Protein AF-A0A6B1DA13-F1 (afdb_monomer_lite)

Structure (mmCIF, N/CA/C/O backbone):
data_AF-A0A6B1DA13-F1
#
_entry.id   AF-A0A6B1DA13-F1
#
loop_
_atom_site.group_PDB
_atom_site.id
_atom_site.type_symbol
_atom_site.label_atom_id
_atom_site.label_alt_id
_atom_site.label_comp_id
_atom_site.label_asym_id
_atom_site.label_entity_id
_atom_site.label_seq_id
_atom_site.pdbx_PDB_ins_code
_atom_site.Cartn_x
_atom_site.Cartn_y
_atom_site.Cartn_z
_atom_site.occupancy
_atom_site.B_iso_or_equiv
_atom_site.auth_seq_id
_atom_site.auth_comp_id
_atom_site.auth_asym_id
_atom_site.auth_atom_id
_atom_site.pdbx_PDB_model_num
ATOM 1 N N . MET A 1 1 ? 80.236 -24.009 -48.004 1.00 45.22 1 MET A N 1
ATOM 2 C CA . MET A 1 1 ? 79.044 -24.302 -47.175 1.00 45.22 1 MET A CA 1
ATOM 3 C C . MET A 1 1 ? 77.863 -24.538 -48.118 1.00 45.22 1 MET A C 1
ATOM 5 O O . MET A 1 1 ? 77.596 -23.671 -48.938 1.00 45.22 1 MET A O 1
ATOM 9 N N . ARG A 1 2 ? 77.263 -25.739 -48.118 1.00 39.75 2 ARG A N 1
ATOM 10 C CA . ARG A 1 2 ? 76.217 -26.178 -49.070 1.00 39.75 2 ARG A CA 1
ATOM 11 C C . ARG A 1 2 ? 74.819 -25.693 -48.661 1.00 39.75 2 ARG A C 1
ATOM 13 O O . ARG A 1 2 ? 74.502 -25.654 -47.478 1.00 39.75 2 ARG A O 1
ATOM 20 N N . ILE A 1 3 ? 73.993 -25.416 -49.667 1.00 44.62 3 ILE A N 1
ATOM 21 C CA . ILE A 1 3 ? 72.550 -25.141 -49.587 1.00 44.62 3 ILE A CA 1
ATOM 22 C C . ILE A 1 3 ? 71.768 -26.470 -49.489 1.00 44.62 3 ILE A C 1
ATOM 24 O O . ILE A 1 3 ? 72.211 -27.477 -50.042 1.00 44.62 3 ILE A O 1
ATOM 28 N N . ARG A 1 4 ? 70.558 -26.395 -48.906 1.00 40.16 4 ARG A N 1
ATOM 29 C CA . ARG A 1 4 ? 69.338 -27.222 -49.103 1.00 40.16 4 ARG A CA 1
ATOM 30 C C . ARG A 1 4 ? 68.910 -28.110 -47.924 1.00 40.16 4 ARG A C 1
ATOM 32 O O . ARG A 1 4 ? 69.525 -29.128 -47.633 1.00 40.16 4 ARG A O 1
ATOM 39 N N . ARG A 1 5 ? 67.715 -27.819 -47.397 1.00 43.19 5 ARG A N 1
ATOM 40 C CA . ARG A 1 5 ? 66.695 -28.814 -47.012 1.00 43.19 5 ARG A CA 1
ATOM 41 C C . ARG A 1 5 ? 65.360 -28.329 -47.589 1.00 43.19 5 ARG A C 1
ATOM 43 O O . ARG A 1 5 ? 64.985 -27.190 -47.366 1.00 43.19 5 ARG A O 1
ATOM 50 N N . LYS A 1 6 ? 64.897 -28.998 -48.647 1.00 45.06 6 LYS A N 1
ATOM 51 C CA . LYS A 1 6 ? 63.821 -30.010 -48.677 1.00 45.06 6 LYS A CA 1
ATOM 52 C C . LYS A 1 6 ? 62.422 -29.398 -48.563 1.00 45.06 6 LYS A C 1
ATOM 54 O O . LYS A 1 6 ? 61.970 -29.071 -47.477 1.00 45.06 6 LYS A O 1
ATOM 59 N N . GLY A 1 7 ? 61.746 -29.352 -49.710 1.00 38.78 7 GLY A N 1
ATOM 60 C CA . GLY A 1 7 ? 60.293 -29.417 -49.785 1.00 38.78 7 GLY A CA 1
ATOM 61 C C . GLY A 1 7 ? 59.805 -30.870 -49.761 1.00 38.78 7 GLY A C 1
ATOM 62 O O . GLY A 1 7 ? 60.507 -31.782 -50.202 1.00 38.78 7 GLY A O 1
ATOM 63 N N . SER A 1 8 ? 58.604 -31.045 -49.221 1.00 39.03 8 SER A N 1
ATOM 64 C CA . SER A 1 8 ? 57.660 -32.156 -49.396 1.00 39.03 8 SER A CA 1
ATOM 65 C C . SER A 1 8 ? 56.340 -31.581 -48.866 1.00 39.03 8 SER A C 1
ATOM 67 O O . SER A 1 8 ? 56.299 -31.192 -47.710 1.00 39.03 8 SER A O 1
ATOM 69 N N . GLY A 1 9 ? 55.271 -31.332 -49.612 1.00 33.53 9 GLY A N 1
ATOM 70 C CA . GLY A 1 9 ? 54.793 -31.961 -50.829 1.00 33.53 9 GLY A CA 1
ATOM 71 C C . GLY A 1 9 ? 53.554 -32.777 -50.474 1.00 33.53 9 GLY A C 1
ATOM 72 O O . GLY A 1 9 ? 53.706 -33.961 -50.219 1.00 33.53 9 GLY A O 1
ATOM 73 N N . HIS A 1 10 ? 52.367 -32.163 -50.434 1.00 36.34 10 HIS A N 1
ATOM 74 C CA . HIS A 1 10 ? 51.216 -32.583 -51.244 1.00 36.34 10 HIS A CA 1
ATOM 75 C C . HIS A 1 10 ? 50.008 -31.650 -51.077 1.00 36.34 10 HIS A C 1
ATOM 77 O O . HIS A 1 10 ? 49.799 -31.006 -50.057 1.00 36.34 10 HIS A O 1
ATOM 83 N N . LYS A 1 11 ? 49.293 -31.580 -52.193 1.00 40.50 11 LYS A N 1
ATOM 84 C CA . LY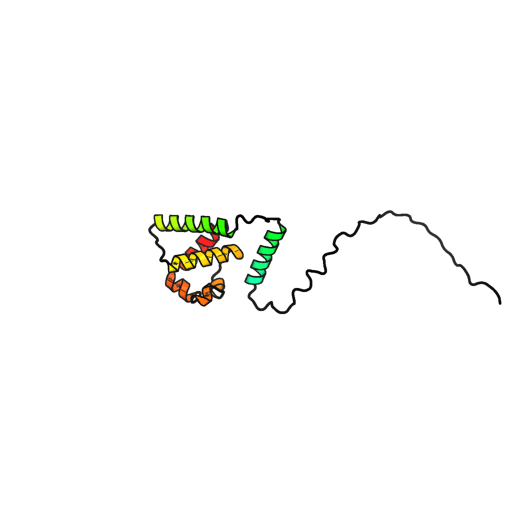S A 1 11 ? 48.243 -30.684 -52.674 1.00 40.50 11 LYS A CA 1
ATOM 85 C C . LYS A 1 11 ? 46.868 -31.304 -52.421 1.00 40.50 11 LYS A C 1
ATOM 87 O O . LYS A 1 11 ? 46.761 -32.492 -52.681 1.00 40.50 11 LYS A O 1
ATOM 92 N N . VAL A 1 12 ? 45.860 -30.506 -52.054 1.00 40.03 12 VAL A N 1
ATOM 93 C CA . VAL A 1 12 ? 44.466 -30.472 -52.586 1.00 40.03 12 VAL A CA 1
ATOM 94 C C . VAL A 1 12 ? 43.710 -29.384 -51.800 1.00 40.03 12 VAL A C 1
ATOM 96 O O . VAL A 1 12 ? 43.671 -29.435 -50.582 1.00 40.03 12 VAL A O 1
ATOM 99 N N . SER A 1 13 ? 43.397 -28.224 -52.388 1.00 40.31 13 SER A N 1
ATOM 100 C CA . SER A 1 13 ? 42.247 -27.929 -53.265 1.00 40.31 13 SER A CA 1
ATOM 101 C C . SER A 1 13 ? 40.905 -28.127 -52.557 1.00 40.31 13 SER A C 1
ATOM 103 O O . SER A 1 13 ? 40.552 -29.240 -52.189 1.00 40.31 13 SER A O 1
ATOM 105 N N . GLY A 1 14 ? 40.189 -27.018 -52.387 1.00 34.44 14 GLY A N 1
ATOM 106 C CA . GLY A 1 14 ? 38.868 -26.956 -51.780 1.00 34.44 14 GLY A CA 1
ATOM 107 C C . GLY A 1 14 ? 38.536 -25.514 -51.432 1.00 34.44 14 GLY A C 1
ATOM 108 O O . GLY A 1 14 ? 38.573 -25.132 -50.270 1.00 34.44 14 GLY A O 1
ATOM 109 N N . GLU A 1 15 ? 38.286 -24.698 -52.455 1.00 40.53 15 GLU A N 1
ATOM 110 C CA . GLU A 1 15 ? 37.507 -23.476 -52.277 1.00 40.53 15 GLU A CA 1
ATOM 111 C C . GLU A 1 15 ? 36.158 -23.873 -51.674 1.00 40.53 15 GLU A C 1
ATOM 113 O O . GLU A 1 15 ? 35.456 -24.729 -52.211 1.00 40.53 15 GLU A O 1
ATOM 118 N N . SER A 1 16 ? 35.793 -23.273 -50.550 1.00 36.34 16 SER A N 1
ATOM 119 C CA . SER A 1 16 ? 34.407 -23.175 -50.112 1.00 36.34 16 SER A CA 1
ATOM 120 C C . SER A 1 16 ? 34.282 -21.886 -49.325 1.00 36.34 16 SER A C 1
ATOM 122 O O . SER A 1 16 ? 35.061 -21.593 -48.421 1.00 36.34 16 SER A O 1
ATOM 124 N N . GLN A 1 17 ? 33.363 -21.078 -49.823 1.00 43.22 17 GLN A N 1
ATOM 125 C CA . GLN A 1 17 ? 33.002 -19.751 -49.377 1.00 43.22 17 GLN A CA 1
ATOM 126 C C . GLN A 1 17 ? 32.649 -19.771 -47.893 1.00 43.22 17 GLN A C 1
ATOM 128 O O . GLN A 1 17 ? 31.928 -20.661 -47.473 1.00 43.22 17 GLN A O 1
ATOM 133 N N . GLU A 1 18 ? 33.085 -18.757 -47.153 1.00 37.53 18 GLU A N 1
ATOM 134 C CA . GLU A 1 18 ? 32.276 -18.103 -46.122 1.00 37.53 18 GLU A CA 1
ATOM 135 C C . GLU A 1 18 ? 33.003 -16.819 -45.714 1.00 37.53 18 GLU A C 1
ATOM 137 O O . GLU A 1 18 ? 33.925 -16.788 -44.898 1.00 37.53 18 GLU A O 1
ATOM 142 N N . GLY A 1 19 ? 32.639 -15.742 -46.409 1.00 37.59 19 GLY A N 1
ATOM 143 C CA . GLY A 1 19 ? 33.044 -14.396 -46.053 1.00 37.59 19 GLY A CA 1
ATOM 144 C C . GLY A 1 19 ? 32.443 -14.026 -44.702 1.00 37.59 19 GLY A C 1
ATOM 145 O O . GLY A 1 19 ? 31.231 -13.928 -44.568 1.00 37.59 19 GLY A O 1
ATOM 146 N N . LEU A 1 20 ? 33.328 -13.843 -43.726 1.00 35.38 20 LEU A N 1
ATOM 147 C CA . LEU A 1 20 ? 33.378 -12.685 -42.834 1.00 35.38 20 LEU A CA 1
ATOM 148 C C . LEU A 1 20 ? 32.008 -12.064 -42.503 1.00 35.38 20 LEU A C 1
ATOM 150 O O . LEU A 1 20 ? 31.651 -11.012 -43.030 1.00 35.38 20 LEU A O 1
ATOM 154 N N . ILE A 1 21 ? 31.274 -12.683 -41.574 1.00 38.50 21 ILE A N 1
ATOM 155 C CA . ILE A 1 21 ? 30.286 -11.953 -40.777 1.00 38.50 21 ILE A CA 1
ATOM 156 C C . ILE A 1 21 ? 31.078 -11.168 -39.733 1.00 38.50 21 ILE A C 1
ATOM 158 O O . ILE A 1 21 ? 31.663 -11.717 -38.800 1.00 38.50 21 ILE A O 1
ATOM 162 N N . GLU A 1 22 ? 31.158 -9.873 -39.994 1.00 37.88 22 GLU A N 1
ATOM 163 C CA . GLU A 1 22 ? 31.780 -8.835 -39.190 1.00 37.88 22 GLU A CA 1
ATOM 164 C C . GLU A 1 22 ? 31.210 -8.870 -37.762 1.00 37.88 22 GLU A C 1
ATOM 166 O O . GLU A 1 22 ? 30.019 -8.653 -37.535 1.00 37.88 22 GLU A O 1
ATOM 171 N N . ALA A 1 23 ? 32.064 -9.201 -36.793 1.00 39.19 23 ALA A N 1
ATOM 172 C CA . ALA A 1 23 ? 31.727 -9.192 -35.379 1.00 39.19 23 ALA A CA 1
ATOM 173 C C . ALA A 1 23 ? 31.539 -7.743 -34.901 1.00 39.19 23 ALA A C 1
ATOM 175 O O . ALA A 1 23 ? 32.470 -7.094 -34.425 1.00 39.19 23 ALA A O 1
ATOM 176 N N . GLY A 1 24 ? 30.309 -7.244 -35.025 1.00 45.44 24 GLY A N 1
ATOM 177 C CA . GLY A 1 24 ? 29.764 -6.285 -34.070 1.00 45.44 24 GLY A CA 1
ATOM 178 C C . GLY A 1 24 ? 29.718 -6.907 -32.668 1.00 45.44 24 GLY A C 1
ATOM 179 O O . GLY A 1 24 ? 29.767 -8.126 -32.530 1.00 45.44 24 GLY A O 1
ATOM 180 N N . TYR A 1 25 ? 29.602 -6.057 -31.648 1.00 42.25 25 TYR A N 1
ATOM 181 C CA . TYR A 1 25 ? 29.648 -6.359 -30.205 1.00 42.25 25 TYR A CA 1
ATOM 182 C C . TYR A 1 25 ? 31.037 -6.302 -29.542 1.00 42.25 25 TYR A C 1
ATOM 184 O O . TYR A 1 25 ? 31.457 -7.204 -28.820 1.00 42.25 25 TYR A O 1
ATOM 192 N N . SER A 1 26 ? 31.704 -5.153 -29.673 1.00 51.31 26 SER A N 1
ATOM 193 C CA . SER A 1 26 ? 32.569 -4.640 -28.602 1.00 51.31 26 SER A CA 1
ATOM 194 C C . SER A 1 26 ? 31.702 -3.945 -27.551 1.00 51.31 26 SER A C 1
ATOM 196 O O . SER A 1 26 ? 31.539 -2.735 -27.626 1.00 51.31 26 SER A O 1
ATOM 198 N N . ASP A 1 27 ? 31.127 -4.688 -26.599 1.00 45.31 27 ASP A N 1
ATOM 199 C CA . ASP A 1 27 ? 30.655 -4.078 -25.336 1.00 45.31 27 ASP A CA 1
ATOM 200 C C . ASP A 1 27 ? 30.512 -5.063 -24.155 1.00 45.31 27 ASP A C 1
ATOM 202 O O . ASP A 1 27 ? 29.780 -4.842 -23.194 1.00 45.31 27 ASP A O 1
ATOM 206 N N . GLU A 1 28 ? 31.224 -6.194 -24.183 1.00 41.09 28 GLU A N 1
ATOM 207 C CA . GLU A 1 28 ? 31.077 -7.235 -23.150 1.00 41.09 28 GLU A CA 1
ATOM 208 C C . GLU A 1 28 ? 31.933 -7.015 -21.884 1.00 41.09 28 GLU A C 1
ATOM 210 O O . GLU A 1 28 ? 31.881 -7.814 -20.946 1.00 41.09 28 GLU A O 1
ATOM 215 N N . GLN A 1 29 ? 32.741 -5.951 -21.830 1.00 43.44 29 GLN A N 1
ATOM 216 C CA . GLN A 1 29 ? 33.643 -5.706 -20.694 1.00 43.44 29 GLN A CA 1
ATOM 217 C C . GLN A 1 29 ? 33.075 -4.717 -19.662 1.00 43.44 29 GLN A C 1
ATOM 219 O O . GLN A 1 29 ? 33.567 -4.685 -18.535 1.00 43.44 29 GLN A O 1
ATOM 224 N N . ALA A 1 30 ? 32.012 -3.971 -19.987 1.00 36.28 30 ALA A N 1
ATOM 225 C CA . ALA A 1 30 ? 31.390 -3.025 -19.055 1.00 36.28 30 ALA A CA 1
ATOM 226 C C . ALA A 1 30 ? 30.431 -3.698 -18.050 1.00 36.28 30 ALA A C 1
ATOM 228 O O . ALA A 1 30 ? 30.253 -3.205 -16.939 1.00 36.28 30 ALA A O 1
ATOM 229 N N . TYR A 1 31 ? 29.876 -4.869 -18.383 1.00 37.53 31 TYR A N 1
ATOM 230 C CA . TYR A 1 31 ? 28.874 -5.547 -17.546 1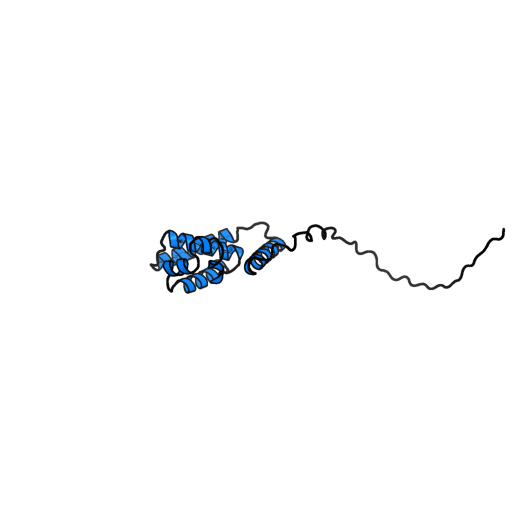.00 37.53 31 TYR A CA 1
ATOM 231 C C . TYR A 1 31 ? 29.432 -6.603 -16.574 1.00 37.53 31 TYR A C 1
ATOM 233 O O . TYR A 1 31 ? 28.692 -7.111 -15.734 1.00 37.53 31 TYR A O 1
ATOM 241 N N . ARG A 1 32 ? 30.733 -6.933 -16.615 1.00 36.09 32 ARG A N 1
ATOM 242 C CA . ARG A 1 32 ? 31.326 -7.979 -15.744 1.00 36.09 32 ARG A CA 1
ATOM 243 C C . ARG A 1 32 ? 31.913 -7.492 -14.416 1.00 36.09 32 ARG A C 1
ATOM 245 O O . ARG A 1 32 ? 32.446 -8.312 -13.672 1.00 36.09 32 ARG A O 1
ATOM 252 N N . GLN A 1 33 ? 31.799 -6.206 -14.082 1.00 39.62 33 GLN A N 1
ATOM 253 C CA . GLN A 1 33 ? 32.346 -5.650 -12.833 1.00 39.62 33 GLN A CA 1
ATOM 254 C C . GLN A 1 33 ? 31.294 -5.070 -11.879 1.00 39.62 33 GLN A C 1
ATOM 256 O O . GLN A 1 33 ? 31.597 -4.179 -11.090 1.00 39.62 33 GLN A O 1
ATOM 261 N N . LEU A 1 34 ? 30.075 -5.615 -11.865 1.00 40.84 34 LEU A N 1
ATOM 262 C CA . LEU A 1 34 ? 29.254 -5.516 -10.659 1.00 40.84 34 LEU A CA 1
ATOM 263 C C . LEU A 1 34 ? 29.622 -6.674 -9.739 1.00 40.84 34 LEU A C 1
ATOM 265 O O . LEU A 1 34 ? 29.222 -7.827 -9.899 1.00 40.84 34 LEU A O 1
ATOM 269 N N . ASP A 1 35 ? 30.524 -6.303 -8.842 1.00 33.16 35 ASP A N 1
ATOM 270 C CA . ASP A 1 35 ? 31.164 -7.102 -7.825 1.00 33.16 35 ASP A CA 1
ATOM 271 C C . ASP A 1 35 ? 30.178 -8.018 -7.088 1.00 33.16 35 ASP A C 1
ATOM 273 O O . ASP A 1 35 ? 29.087 -7.645 -6.648 1.00 33.16 35 ASP A O 1
ATOM 277 N N . ARG A 1 36 ? 30.624 -9.260 -6.944 1.00 35.69 36 ARG A N 1
ATOM 278 C CA . ARG A 1 36 ? 29.908 -10.450 -6.482 1.00 35.69 36 ARG A CA 1
ATOM 279 C C . ARG A 1 36 ? 29.663 -10.418 -4.960 1.00 35.69 36 ARG A C 1
ATOM 281 O O . ARG A 1 36 ? 29.525 -11.466 -4.334 1.00 35.69 36 ARG A O 1
ATOM 288 N N . SER A 1 37 ? 29.625 -9.229 -4.350 1.00 36.81 37 SER A N 1
ATOM 289 C CA . SER A 1 37 ? 29.746 -9.016 -2.901 1.00 36.81 37 SER A CA 1
ATOM 290 C C . SER A 1 37 ? 28.518 -8.390 -2.217 1.00 36.81 37 SER A C 1
ATOM 292 O O . SER A 1 37 ? 28.549 -8.175 -1.005 1.00 36.81 37 SER A O 1
ATOM 294 N N . ARG A 1 38 ? 27.386 -8.175 -2.915 1.00 38.31 38 ARG A N 1
ATOM 295 C CA . ARG A 1 38 ? 26.160 -7.624 -2.284 1.00 38.31 38 ARG A CA 1
ATOM 296 C C . ARG A 1 38 ? 24.848 -8.382 -2.486 1.00 38.31 38 ARG A C 1
ATOM 298 O O . ARG A 1 38 ? 23.791 -7.856 -2.147 1.00 38.31 38 ARG A O 1
ATOM 305 N N . VAL A 1 39 ? 24.890 -9.656 -2.876 1.00 40.19 39 VAL A N 1
ATOM 306 C CA . VAL A 1 39 ? 23.698 -10.529 -2.838 1.00 40.19 39 VAL A CA 1
ATOM 307 C C . VAL A 1 39 ? 23.509 -11.111 -1.429 1.00 40.19 39 VAL A C 1
ATOM 309 O O . VAL A 1 39 ? 23.595 -12.310 -1.187 1.00 40.19 39 VAL A O 1
ATOM 312 N N . ARG A 1 40 ? 23.291 -10.221 -0.459 1.00 37.66 40 ARG A N 1
ATOM 313 C CA . ARG A 1 40 ? 22.657 -10.533 0.832 1.00 37.66 40 ARG A CA 1
ATOM 314 C C . ARG A 1 40 ? 21.535 -9.530 1.073 1.00 37.66 40 ARG A C 1
ATOM 316 O O . ARG A 1 40 ? 21.512 -8.789 2.048 1.00 37.66 40 ARG A O 1
ATOM 323 N N . GLY A 1 41 ? 20.624 -9.488 0.114 1.00 38.34 41 GLY A N 1
ATOM 324 C CA . GLY A 1 41 ? 19.322 -8.855 0.206 1.00 38.34 41 GLY A CA 1
ATOM 325 C C . GLY A 1 41 ? 18.352 -9.762 -0.536 1.00 38.34 41 GLY A C 1
ATOM 326 O O . GLY A 1 41 ? 18.665 -10.179 -1.644 1.00 38.34 41 GLY A O 1
ATOM 327 N N . SER A 1 42 ? 17.258 -10.125 0.130 1.00 47.84 42 SER A N 1
ATOM 328 C CA . SER A 1 42 ? 16.160 -10.994 -0.320 1.00 47.84 42 SER A CA 1
ATOM 329 C C . SER A 1 42 ? 15.902 -10.993 -1.836 1.00 47.84 42 SER A C 1
ATOM 331 O O . SER A 1 42 ? 15.930 -9.941 -2.474 1.00 47.84 42 SER A O 1
ATOM 333 N N . GLY A 1 43 ? 15.600 -12.171 -2.397 1.00 47.41 43 GLY A N 1
ATOM 334 C CA . GLY A 1 43 ? 15.370 -12.400 -3.832 1.00 47.41 43 GLY A CA 1
ATOM 335 C C . GLY A 1 43 ? 14.405 -11.418 -4.514 1.00 47.41 43 GLY A C 1
ATOM 336 O O . GLY A 1 43 ? 14.564 -11.164 -5.703 1.00 47.41 43 GLY A O 1
ATOM 337 N N . GLN A 1 44 ? 13.492 -10.777 -3.775 1.00 44.47 44 GLN A N 1
ATOM 338 C CA . GLN A 1 44 ? 12.654 -9.678 -4.270 1.00 44.47 44 GLN A CA 1
ATOM 339 C C . GLN A 1 44 ? 13.432 -8.491 -4.861 1.00 44.47 44 GLN A C 1
ATOM 341 O O . GLN A 1 44 ? 12.993 -7.941 -5.865 1.00 44.47 44 GLN A O 1
ATOM 346 N N . ARG A 1 45 ? 14.576 -8.085 -4.284 1.00 44.84 45 ARG A N 1
ATOM 347 C CA . ARG A 1 45 ? 15.363 -6.964 -4.839 1.00 44.84 45 ARG A CA 1
ATOM 348 C C . ARG A 1 45 ? 15.968 -7.321 -6.193 1.00 44.84 45 ARG A C 1
ATOM 350 O O . ARG A 1 45 ? 15.859 -6.543 -7.127 1.00 44.84 45 ARG A O 1
ATOM 357 N N . ALA A 1 46 ? 16.489 -8.541 -6.320 1.00 51.72 46 ALA A N 1
ATOM 358 C CA . ALA A 1 46 ? 16.987 -9.045 -7.595 1.00 51.72 46 ALA A CA 1
ATOM 359 C C . ALA A 1 46 ? 15.872 -9.145 -8.655 1.00 51.72 46 ALA A C 1
ATOM 361 O O . ALA A 1 46 ? 16.123 -8.868 -9.822 1.00 51.72 46 ALA A O 1
ATOM 362 N N . LEU A 1 47 ? 14.639 -9.495 -8.266 1.00 50.00 47 LEU A N 1
ATOM 363 C CA . LEU A 1 47 ? 13.498 -9.548 -9.187 1.00 50.00 47 LEU A CA 1
ATOM 364 C C . LEU A 1 47 ? 13.031 -8.159 -9.642 1.00 50.00 47 LEU A C 1
ATOM 366 O O . LEU A 1 47 ? 12.817 -7.973 -10.835 1.00 50.00 47 LEU A O 1
ATOM 370 N N . ALA A 1 48 ? 12.916 -7.183 -8.735 1.00 49.88 48 ALA A N 1
ATOM 371 C CA . ALA A 1 48 ? 12.574 -5.802 -9.092 1.00 49.88 48 ALA A CA 1
ATOM 372 C C . ALA A 1 48 ? 13.630 -5.177 -10.022 1.00 49.88 48 ALA A C 1
ATOM 374 O O . ALA A 1 48 ? 13.283 -4.521 -11.007 1.00 49.88 48 ALA A O 1
ATOM 375 N N . ASP A 1 49 ? 14.912 -5.456 -9.766 1.00 53.28 49 ASP A N 1
ATOM 376 C CA . ASP A 1 49 ? 16.015 -5.031 -10.629 1.00 53.28 49 ASP A CA 1
ATOM 377 C C . ASP A 1 49 ? 15.915 -5.683 -12.019 1.00 53.28 49 ASP A C 1
ATOM 379 O O . ASP A 1 49 ? 16.038 -4.996 -13.030 1.00 53.28 49 ASP A O 1
ATOM 383 N N . ILE A 1 50 ? 15.603 -6.983 -12.104 1.00 59.38 50 ILE A N 1
ATOM 384 C CA . ILE A 1 50 ? 15.401 -7.680 -13.386 1.00 59.38 50 ILE A CA 1
ATOM 385 C C . ILE A 1 50 ? 14.185 -7.128 -14.139 1.00 59.38 50 ILE A C 1
ATOM 387 O O . ILE A 1 50 ? 14.286 -6.883 -15.337 1.00 59.38 50 ILE A O 1
ATOM 391 N N . VAL A 1 51 ? 13.050 -6.891 -13.475 1.00 57.72 51 VAL A N 1
ATOM 392 C CA . VAL A 1 51 ? 11.857 -6.305 -14.114 1.00 57.72 51 VAL A CA 1
ATOM 393 C C . VAL A 1 51 ? 12.157 -4.902 -14.639 1.00 57.72 51 VAL A C 1
ATOM 395 O O . VAL A 1 51 ? 11.766 -4.569 -15.758 1.00 57.72 51 VAL A O 1
ATOM 398 N N . SER A 1 52 ? 12.895 -4.102 -13.869 1.00 50.50 52 SER A N 1
ATOM 399 C CA . SER A 1 52 ? 13.333 -2.764 -14.279 1.00 50.50 52 SER A CA 1
ATOM 400 C C . SER A 1 52 ? 14.258 -2.825 -15.499 1.00 50.50 52 SER A C 1
ATOM 402 O O . SER A 1 52 ? 14.074 -2.069 -16.451 1.00 50.50 52 SER A O 1
ATOM 404 N N . LEU A 1 53 ? 15.199 -3.774 -15.518 1.00 57.66 53 LEU A N 1
ATOM 405 C CA . LEU A 1 53 ? 16.109 -4.005 -16.644 1.00 57.66 53 LEU A CA 1
ATOM 406 C C . LEU A 1 53 ? 15.382 -4.510 -17.897 1.00 57.66 53 LEU A C 1
ATOM 408 O O . LEU A 1 53 ? 15.703 -4.083 -19.002 1.00 57.66 53 LEU A O 1
ATOM 412 N N . VAL A 1 54 ? 14.389 -5.388 -17.743 1.00 62.03 54 VAL A N 1
ATOM 413 C CA . VAL A 1 54 ? 13.583 -5.902 -18.860 1.00 62.03 54 VAL A CA 1
ATOM 414 C C . VAL A 1 54 ? 12.727 -4.789 -19.468 1.00 62.03 54 VAL A C 1
ATOM 416 O O . VAL A 1 54 ? 12.691 -4.662 -20.688 1.00 62.03 54 VAL A O 1
ATOM 419 N N . ARG A 1 55 ? 12.092 -3.940 -18.649 1.00 57.78 55 ARG A N 1
ATOM 420 C CA . ARG A 1 55 ? 11.330 -2.770 -19.132 1.00 57.78 55 ARG A CA 1
ATOM 421 C C . ARG A 1 55 ? 12.221 -1.770 -19.866 1.00 57.78 55 ARG A C 1
ATOM 423 O O . ARG A 1 55 ? 11.867 -1.321 -20.951 1.00 57.78 55 ARG A O 1
ATOM 430 N N . TYR A 1 56 ? 13.407 -1.505 -19.321 1.00 52.19 56 TYR A N 1
ATOM 431 C CA . TYR A 1 56 ? 14.414 -0.664 -19.964 1.00 52.19 56 TYR A CA 1
ATOM 432 C C . TYR A 1 56 ? 14.854 -1.226 -21.328 1.00 52.19 56 TYR A C 1
ATOM 434 O O . TYR A 1 56 ? 14.872 -0.507 -22.324 1.00 52.19 56 TYR A O 1
ATOM 442 N N . ALA A 1 57 ? 15.132 -2.530 -21.407 1.00 58.25 57 ALA A N 1
ATOM 443 C CA . ALA A 1 57 ? 15.562 -3.186 -22.641 1.00 58.25 57 ALA A CA 1
ATOM 444 C C . ALA A 1 57 ? 14.483 -3.223 -23.743 1.00 58.25 57 ALA A C 1
ATOM 446 O O . ALA A 1 57 ? 14.817 -3.372 -24.916 1.00 58.25 57 ALA A O 1
ATOM 447 N N . MET A 1 58 ? 13.201 -3.075 -23.389 1.00 62.44 58 MET A N 1
ATOM 448 C CA . MET A 1 58 ? 12.086 -3.012 -24.343 1.00 62.44 58 MET A CA 1
ATOM 449 C C . MET A 1 58 ? 11.860 -1.614 -24.943 1.00 62.44 58 MET A C 1
ATOM 451 O O . MET A 1 58 ? 10.921 -1.435 -25.716 1.00 62.44 58 MET A O 1
ATOM 455 N N . GLY A 1 59 ? 12.716 -0.631 -24.639 1.00 45.16 59 GLY A N 1
ATOM 456 C CA . GLY A 1 59 ? 12.639 0.702 -25.242 1.00 45.16 59 GLY A CA 1
ATOM 457 C C . GLY A 1 59 ? 11.524 1.582 -24.673 1.00 45.16 59 GLY A C 1
ATOM 458 O O . GLY A 1 59 ? 11.109 2.539 -25.324 1.00 45.16 59 GLY A O 1
ATOM 459 N N . GLU A 1 60 ? 11.047 1.292 -23.457 1.00 50.56 60 GLU A N 1
ATOM 460 C CA . GLU A 1 60 ? 10.224 2.222 -22.675 1.00 50.56 60 GLU A CA 1
ATOM 461 C C . GLU A 1 60 ? 11.106 3.388 -22.166 1.00 50.56 60 GLU A C 1
ATOM 463 O O . GLU A 1 60 ? 11.342 3.533 -20.969 1.00 50.56 60 GLU A O 1
ATOM 468 N N . GLU A 1 61 ? 11.639 4.216 -23.075 1.00 50.34 61 GLU A N 1
ATOM 469 C CA . GLU A 1 61 ? 12.387 5.440 -22.721 1.00 50.34 61 GLU A CA 1
ATOM 470 C C . GLU A 1 61 ? 11.481 6.550 -22.174 1.00 50.34 61 GLU A C 1
ATOM 472 O O . GLU A 1 61 ? 11.963 7.501 -21.562 1.00 50.34 61 GLU A O 1
ATOM 477 N N . GLU A 1 62 ? 10.164 6.403 -22.301 1.00 40.97 62 GLU A N 1
ATOM 478 C CA . GLU A 1 62 ? 9.209 7.294 -21.664 1.00 40.97 62 GLU A CA 1
ATOM 479 C C . GLU A 1 62 ? 8.247 6.470 -20.818 1.00 40.97 62 GLU A C 1
ATOM 481 O O . GLU A 1 62 ? 7.141 6.088 -21.202 1.00 40.97 62 GLU A O 1
ATOM 486 N N . LEU A 1 63 ? 8.699 6.209 -19.596 1.00 43.41 63 LEU A N 1
ATOM 487 C CA . LEU A 1 63 ? 7.822 6.229 -18.445 1.00 43.41 63 LEU A CA 1
ATOM 488 C C . LEU A 1 63 ? 6.897 7.465 -18.592 1.00 43.41 63 LEU A C 1
ATOM 490 O O . LEU A 1 63 ? 7.211 8.522 -18.062 1.00 43.41 63 LEU A O 1
ATOM 494 N N . VAL A 1 64 ? 5.695 7.338 -19.177 1.00 47.88 64 VAL A N 1
ATOM 495 C CA . VAL A 1 64 ? 4.545 7.771 -18.369 1.00 47.88 64 VAL A CA 1
ATOM 496 C C . VAL A 1 64 ? 4.709 6.883 -17.159 1.00 47.88 64 VAL A C 1
ATOM 498 O O . VAL A 1 64 ? 4.509 5.673 -17.318 1.00 47.88 64 VAL A O 1
ATOM 501 N N . PRO A 1 65 ? 5.263 7.389 -16.042 1.00 56.25 65 PRO A N 1
ATOM 502 C CA . PRO A 1 65 ? 5.889 6.497 -15.092 1.00 56.25 65 PRO A CA 1
ATOM 503 C C . PRO A 1 65 ? 4.876 5.442 -14.712 1.00 56.25 65 PRO A C 1
ATOM 505 O O . PRO A 1 65 ? 3.720 5.781 -14.483 1.00 56.25 65 PRO A O 1
ATOM 508 N N . PHE A 1 66 ? 5.251 4.165 -14.697 1.00 56.28 66 PHE A N 1
ATOM 509 C CA . PHE A 1 66 ? 4.351 3.135 -14.177 1.00 56.28 66 PHE A CA 1
ATOM 510 C C . PHE A 1 66 ? 3.780 3.587 -12.813 1.00 56.28 66 PHE A C 1
ATOM 512 O O . PHE A 1 66 ? 2.600 3.404 -12.541 1.00 56.28 66 PHE A O 1
ATOM 519 N N . ASN A 1 67 ? 4.574 4.366 -12.064 1.00 64.50 67 ASN A N 1
ATOM 520 C CA . ASN A 1 67 ? 4.171 5.193 -10.925 1.00 64.50 67 ASN A CA 1
ATOM 521 C C . ASN A 1 67 ? 2.987 6.156 -11.168 1.00 64.50 67 ASN A C 1
ATOM 523 O O . ASN A 1 67 ? 2.077 6.183 -10.353 1.00 64.50 67 ASN A O 1
ATOM 527 N N . ALA A 1 68 ? 2.957 6.944 -12.245 1.00 72.31 68 ALA A N 1
ATOM 528 C CA . ALA A 1 68 ? 1.846 7.839 -12.580 1.00 72.31 68 ALA A CA 1
ATOM 529 C C . ALA A 1 68 ? 0.552 7.069 -12.887 1.00 72.31 68 ALA A C 1
ATOM 531 O O . ALA A 1 68 ? -0.497 7.416 -12.350 1.00 72.31 68 ALA A O 1
ATOM 532 N N . ARG A 1 69 ? 0.622 5.971 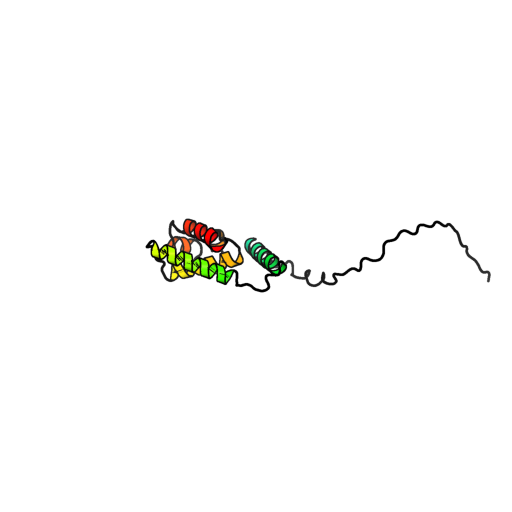-13.656 1.00 80.88 69 ARG A N 1
ATOM 533 C CA . ARG A 1 69 ? -0.554 5.111 -13.901 1.00 80.88 69 ARG A CA 1
ATOM 534 C C . ARG A 1 69 ? -1.027 4.415 -12.625 1.00 80.88 69 ARG A C 1
ATOM 536 O O . ARG A 1 69 ? -2.222 4.385 -12.346 1.00 80.88 69 ARG A O 1
ATOM 543 N N . ALA A 1 70 ? -0.101 3.890 -11.825 1.00 85.50 70 ALA A N 1
ATOM 544 C CA . ALA A 1 70 ? -0.413 3.312 -10.522 1.00 85.50 70 ALA A CA 1
ATOM 545 C C . ALA A 1 70 ? -1.011 4.363 -9.572 1.00 85.50 70 ALA A C 1
ATOM 547 O O . ALA A 1 70 ? -1.898 4.044 -8.786 1.00 85.50 70 ALA A O 1
ATOM 548 N N . ASN A 1 71 ? -0.581 5.623 -9.671 1.00 88.56 71 ASN A N 1
ATOM 549 C CA . ASN A 1 71 ? -1.138 6.728 -8.902 1.00 88.56 71 ASN A CA 1
ATOM 550 C C . ASN A 1 71 ? -2.582 7.029 -9.311 1.00 88.56 71 ASN A C 1
ATOM 552 O O . ASN A 1 71 ? -3.460 7.014 -8.459 1.00 88.56 71 ASN A O 1
ATOM 556 N N . GLU A 1 72 ? -2.853 7.217 -10.603 1.00 90.31 72 GLU A N 1
ATOM 557 C CA . GLU A 1 72 ? -4.216 7.436 -11.114 1.00 90.31 72 GLU A CA 1
ATOM 558 C C . GLU A 1 72 ? -5.171 6.295 -10.728 1.00 90.31 72 GLU A C 1
ATOM 560 O O . GLU A 1 72 ? -6.310 6.529 -10.310 1.00 90.31 72 GLU A O 1
ATOM 565 N N . ARG A 1 73 ? -4.695 5.048 -10.817 1.00 92.56 73 ARG A N 1
ATOM 566 C CA . ARG A 1 73 ? -5.458 3.857 -10.424 1.00 92.56 73 ARG A CA 1
ATOM 567 C C . ARG A 1 73 ? -5.710 3.806 -8.919 1.00 92.56 73 ARG A C 1
ATOM 569 O O . ARG A 1 73 ? -6.828 3.485 -8.518 1.00 92.56 73 ARG A O 1
ATOM 576 N N . LEU A 1 74 ? -4.719 4.156 -8.094 1.00 94.94 74 LEU A N 1
ATOM 577 C CA . LEU A 1 74 ? -4.890 4.223 -6.643 1.00 94.94 74 LEU A CA 1
ATOM 578 C C . LEU A 1 74 ? -5.921 5.290 -6.263 1.00 94.94 74 LEU A C 1
ATOM 580 O O . LEU A 1 74 ? -6.826 4.995 -5.487 1.00 94.94 74 LEU A O 1
ATOM 584 N N . GLU A 1 75 ? -5.827 6.494 -6.830 1.00 94.81 75 GLU A N 1
ATOM 585 C CA . GLU A 1 75 ? -6.786 7.576 -6.571 1.00 94.81 75 GLU A CA 1
ATOM 586 C C . GLU A 1 75 ? -8.209 7.171 -6.973 1.00 94.81 75 GLU A C 1
ATOM 588 O O . GLU A 1 75 ? -9.154 7.336 -6.201 1.00 94.81 75 GLU A O 1
ATOM 593 N N . THR A 1 76 ? -8.359 6.549 -8.144 1.00 95.88 76 THR A N 1
ATOM 594 C CA . THR A 1 76 ? -9.652 6.030 -8.616 1.00 95.88 76 THR A CA 1
ATOM 595 C C . THR A 1 76 ? -10.210 4.966 -7.670 1.00 95.88 76 THR A C 1
ATOM 597 O O . THR A 1 76 ? -11.391 4.996 -7.316 1.00 95.88 76 THR A O 1
ATOM 600 N N . TRP A 1 77 ? -9.366 4.034 -7.222 1.00 96.19 77 TRP A N 1
ATOM 601 C CA . TRP A 1 77 ? -9.759 2.995 -6.275 1.00 96.19 77 TRP A CA 1
ATOM 602 C C . TRP A 1 77 ? -10.168 3.588 -4.922 1.00 96.19 77 TRP A C 1
ATOM 604 O O . TRP A 1 77 ? -11.211 3.212 -4.387 1.00 96.19 77 TRP A O 1
ATOM 614 N N . MET A 1 78 ? -9.407 4.549 -4.387 1.00 96.06 78 MET A N 1
ATOM 615 C CA . MET A 1 78 ? -9.732 5.225 -3.127 1.00 96.06 78 MET A CA 1
ATOM 616 C C . MET A 1 78 ? -11.056 5.987 -3.220 1.00 96.06 78 MET A C 1
ATOM 618 O O . MET A 1 78 ? -11.891 5.847 -2.327 1.00 96.06 78 MET A O 1
ATOM 622 N N . ALA A 1 79 ? -11.298 6.713 -4.315 1.00 95.38 79 ALA A N 1
ATOM 623 C CA . ALA A 1 79 ? -12.567 7.399 -4.551 1.00 95.38 79 ALA A CA 1
ATOM 624 C C . ALA A 1 79 ? -13.755 6.417 -4.591 1.00 95.38 79 ALA A C 1
ATOM 626 O O . ALA A 1 79 ? -14.818 6.699 -4.035 1.00 95.38 79 ALA A O 1
ATOM 627 N N . ALA A 1 80 ? -13.573 5.233 -5.185 1.00 95.06 80 ALA A N 1
ATOM 628 C CA . ALA A 1 80 ? -14.592 4.185 -5.182 1.00 95.06 80 ALA A CA 1
ATOM 629 C C . ALA A 1 80 ? -14.854 3.616 -3.772 1.00 95.06 80 ALA A C 1
ATOM 631 O O . ALA A 1 80 ? -16.008 3.368 -3.420 1.00 95.06 80 ALA A O 1
ATOM 632 N N . GLN A 1 81 ? -13.815 3.442 -2.944 1.00 95.38 81 GLN A N 1
ATOM 633 C CA . GLN A 1 81 ? -13.982 3.031 -1.541 1.00 95.38 81 GLN A CA 1
ATOM 634 C C . GLN A 1 81 ? -14.758 4.084 -0.734 1.00 95.38 81 GLN A C 1
ATOM 636 O O . GLN A 1 81 ? -15.668 3.730 0.018 1.00 95.38 81 GLN A O 1
ATOM 641 N N . GLU A 1 82 ? -14.444 5.368 -0.930 1.00 93.12 82 GLU A N 1
ATOM 642 C CA . GLU A 1 82 ? -15.125 6.485 -0.264 1.00 93.12 82 GLU A CA 1
ATOM 643 C C . GLU A 1 82 ? -16.597 6.585 -0.664 1.00 93.12 82 GLU A C 1
ATOM 645 O O . GLU A 1 82 ? -17.460 6.726 0.204 1.00 93.12 82 GLU A O 1
ATOM 650 N N . ALA A 1 83 ? -16.908 6.422 -1.954 1.00 93.81 83 ALA A N 1
ATOM 651 C CA . ALA A 1 83 ? -18.286 6.344 -2.438 1.00 93.81 83 ALA A CA 1
ATOM 652 C C . ALA A 1 83 ? -19.056 5.153 -1.830 1.00 93.81 83 ALA A C 1
ATOM 654 O O . ALA A 1 83 ? -20.267 5.235 -1.628 1.00 93.81 83 ALA A O 1
ATOM 655 N N . GLY A 1 84 ? -18.353 4.066 -1.492 1.00 91.75 84 GLY A N 1
ATOM 656 C CA . GLY A 1 84 ? -18.880 2.911 -0.761 1.00 91.75 84 GLY A CA 1
ATOM 657 C C . GLY A 1 84 ? -18.950 3.085 0.763 1.00 91.75 84 GLY A C 1
ATOM 658 O O . GLY A 1 84 ? -19.280 2.131 1.465 1.00 91.75 84 GLY A O 1
ATOM 659 N N . GLY A 1 85 ? -18.630 4.270 1.294 1.00 92.38 85 GLY A N 1
ATOM 660 C CA . GLY A 1 85 ? -18.682 4.583 2.725 1.00 92.38 85 GLY A CA 1
ATOM 661 C C . GLY A 1 85 ? -17.443 4.171 3.527 1.00 92.38 85 GLY A C 1
ATOM 662 O O . GLY A 1 85 ? -17.425 4.346 4.747 1.00 92.38 85 GLY A O 1
ATOM 663 N N . ARG A 1 86 ? -16.392 3.649 2.882 1.00 92.69 86 ARG A N 1
ATOM 664 C CA . ARG A 1 86 ? -15.114 3.352 3.538 1.00 92.69 86 ARG A CA 1
ATOM 665 C C . ARG A 1 86 ? -14.198 4.568 3.443 1.00 92.69 86 ARG A C 1
ATOM 667 O O . ARG A 1 86 ? -13.805 4.976 2.358 1.00 92.69 86 ARG A O 1
ATOM 674 N N . THR A 1 87 ? -13.806 5.113 4.588 1.00 91.25 87 THR A N 1
ATOM 675 C CA . THR A 1 87 ? -12.853 6.224 4.670 1.00 91.25 87 THR A CA 1
ATOM 676 C C . THR A 1 87 ? -11.507 5.751 5.206 1.00 91.25 87 THR A C 1
ATOM 678 O O . THR A 1 87 ? -11.432 4.827 6.017 1.00 91.25 87 THR A O 1
ATOM 681 N N . PHE A 1 88 ? -10.434 6.398 4.749 1.00 94.88 88 PHE A N 1
ATOM 682 C CA . PHE A 1 88 ? -9.074 6.135 5.211 1.00 94.88 88 PHE A CA 1
ATOM 683 C C . PHE A 1 88 ? -8.532 7.324 6.001 1.00 94.88 88 PHE A C 1
ATOM 685 O O . PHE A 1 88 ? -8.623 8.477 5.560 1.00 94.88 88 PHE A O 1
ATOM 692 N N . THR A 1 89 ? -7.923 7.039 7.152 1.00 97.56 89 THR A N 1
ATOM 693 C CA . THR A 1 89 ? -7.152 8.024 7.916 1.00 97.56 89 THR A CA 1
ATOM 694 C C . THR A 1 89 ? -5.928 8.479 7.123 1.00 97.56 89 THR A C 1
ATOM 696 O O . THR A 1 89 ? -5.470 7.788 6.211 1.00 97.56 89 THR A O 1
ATOM 699 N N . ALA A 1 90 ? -5.350 9.625 7.492 1.00 97.44 90 ALA A N 1
ATOM 700 C CA . ALA A 1 90 ? -4.126 10.119 6.857 1.00 97.44 90 ALA A CA 1
ATOM 701 C C . ALA A 1 90 ? -2.987 9.083 6.900 1.00 97.44 90 ALA A C 1
ATOM 703 O O . ALA A 1 90 ? -2.259 8.909 5.926 1.00 97.44 90 ALA A O 1
ATOM 704 N N . GLU A 1 91 ? -2.868 8.340 8.004 1.00 97.44 91 GLU A N 1
ATOM 705 C CA . GLU A 1 91 ? -1.873 7.277 8.116 1.00 97.44 91 GLU A CA 1
ATOM 706 C C . GLU A 1 91 ? -2.184 6.102 7.183 1.00 97.44 91 GLU A C 1
ATOM 708 O O . GLU A 1 91 ? -1.291 5.644 6.477 1.00 97.44 91 GLU A O 1
ATOM 713 N N . GLN A 1 92 ? -3.437 5.638 7.133 1.00 97.62 92 GLN A N 1
ATOM 714 C CA . GLN A 1 92 ? -3.837 4.567 6.216 1.00 97.62 92 GLN A CA 1
ATOM 715 C C . GLN A 1 92 ? -3.581 4.955 4.755 1.00 97.62 92 GLN A C 1
ATOM 717 O O . GLN A 1 92 ? -3.009 4.155 4.022 1.00 97.62 92 GLN A O 1
ATOM 722 N N . ARG A 1 93 ? -3.906 6.188 4.344 1.00 97.81 93 ARG A N 1
ATOM 723 C CA . ARG A 1 93 ? -3.592 6.690 2.992 1.00 97.81 93 ARG A CA 1
ATOM 724 C C . ARG A 1 93 ? -2.102 6.646 2.708 1.00 97.81 93 ARG A C 1
ATOM 726 O O . ARG A 1 93 ? -1.695 6.108 1.686 1.00 97.81 93 ARG A O 1
ATOM 733 N N . ARG A 1 94 ? -1.279 7.091 3.661 1.00 97.62 94 ARG A N 1
ATOM 734 C CA . ARG A 1 94 ? 0.173 7.030 3.491 1.00 97.62 94 ARG A CA 1
ATOM 735 C C . ARG A 1 94 ? 0.689 5.598 3.334 1.00 97.62 94 ARG A C 1
ATOM 737 O O . ARG A 1 94 ? 1.657 5.363 2.625 1.00 97.62 94 ARG A O 1
ATOM 744 N N . TRP A 1 95 ? 0.074 4.631 4.010 1.00 97.94 95 TRP A N 1
ATOM 745 C CA . TRP A 1 95 ? 0.393 3.216 3.814 1.00 97.94 95 TRP A CA 1
ATOM 746 C C . TRP A 1 95 ? -0.049 2.694 2.443 1.00 97.94 95 TRP A C 1
ATOM 748 O O . TRP A 1 95 ? 0.698 1.935 1.837 1.00 97.94 95 TRP A O 1
ATOM 758 N N . LEU A 1 96 ? -1.208 3.116 1.937 1.00 97.75 96 LEU A N 1
ATOM 759 C CA . LEU A 1 96 ? -1.675 2.767 0.591 1.00 97.75 96 LEU A CA 1
ATOM 760 C C . LEU A 1 96 ? -0.755 3.341 -0.502 1.00 97.75 96 LEU A C 1
ATOM 762 O O . LEU A 1 96 ? -0.461 2.646 -1.471 1.00 97.75 96 LEU A O 1
ATOM 766 N N . GLU A 1 97 ? -0.243 4.561 -0.319 1.00 96.06 97 GLU A N 1
ATOM 767 C CA . GLU A 1 97 ? 0.773 5.166 -1.195 1.00 96.06 97 GLU A CA 1
ATOM 768 C C . GLU A 1 97 ? 2.074 4.354 -1.212 1.00 96.06 97 GLU A C 1
ATOM 770 O O . GLU A 1 97 ? 2.577 4.026 -2.283 1.00 96.06 97 GLU A O 1
ATOM 775 N N . ASP A 1 98 ? 2.599 3.979 -0.039 1.00 94.69 98 ASP A N 1
ATOM 776 C CA . ASP A 1 98 ? 3.826 3.177 0.040 1.00 94.69 98 ASP A CA 1
ATOM 777 C C . ASP A 1 98 ? 3.620 1.773 -0.589 1.00 94.69 98 ASP A C 1
ATOM 779 O O . ASP A 1 98 ? 4.535 1.227 -1.207 1.00 94.69 98 ASP A O 1
ATOM 783 N N . ILE A 1 99 ? 2.415 1.188 -0.476 1.00 94.81 99 ILE A N 1
ATOM 784 C CA . ILE A 1 99 ? 2.037 -0.073 -1.147 1.00 94.81 99 ILE A CA 1
ATOM 785 C C . ILE A 1 99 ? 2.002 0.101 -2.669 1.00 94.81 99 ILE A C 1
ATOM 787 O O . ILE A 1 99 ? 2.556 -0.733 -3.386 1.00 94.81 99 ILE A O 1
ATOM 791 N N . ARG A 1 100 ? 1.392 1.183 -3.167 1.00 94.06 100 ARG A N 1
ATOM 792 C CA . ARG A 1 100 ? 1.399 1.527 -4.595 1.00 94.06 100 ARG A CA 1
ATOM 793 C C . ARG A 1 100 ? 2.826 1.642 -5.113 1.00 94.06 100 ARG A C 1
ATOM 795 O O . ARG A 1 100 ? 3.121 1.059 -6.149 1.00 94.06 100 ARG A O 1
ATOM 802 N N . ASP A 1 101 ? 3.698 2.352 -4.403 1.00 88.69 101 ASP A N 1
ATOM 803 C CA . ASP A 1 101 ? 5.090 2.551 -4.822 1.00 88.69 101 ASP A CA 1
ATOM 804 C C . ASP A 1 101 ? 5.868 1.228 -4.841 1.00 88.69 101 ASP A C 1
ATOM 806 O O . ASP A 1 101 ? 6.679 0.996 -5.738 1.00 88.69 101 ASP A O 1
ATOM 810 N N . HIS A 1 102 ? 5.579 0.319 -3.902 1.00 88.19 102 HIS A N 1
ATOM 811 C CA . HIS A 1 102 ? 6.125 -1.036 -3.935 1.00 88.19 102 HIS A CA 1
ATOM 812 C C . HIS A 1 102 ? 5.662 -1.791 -5.186 1.00 88.19 102 HIS A C 1
ATOM 814 O O . HIS A 1 102 ? 6.502 -2.191 -5.987 1.00 88.19 102 HIS A O 1
ATOM 820 N N . ILE A 1 103 ? 4.345 -1.909 -5.404 1.00 85.81 103 ILE A N 1
ATOM 821 C CA . ILE A 1 103 ? 3.755 -2.577 -6.580 1.00 85.81 103 ILE A CA 1
ATOM 822 C C . ILE A 1 103 ? 4.285 -1.960 -7.879 1.00 85.81 103 ILE A C 1
ATOM 824 O O . ILE A 1 103 ? 4.536 -2.671 -8.852 1.00 85.81 103 ILE A O 1
ATOM 828 N N . ALA A 1 104 ? 4.517 -0.646 -7.889 1.00 83.06 104 ALA A N 1
ATOM 829 C CA . ALA A 1 104 ? 5.071 0.048 -9.036 1.00 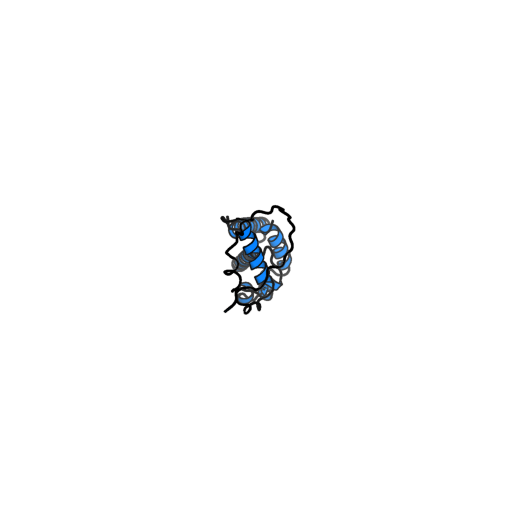83.06 104 ALA A CA 1
ATOM 830 C C . ALA A 1 104 ? 6.479 -0.436 -9.427 1.00 83.06 104 ALA A C 1
ATOM 832 O O . ALA A 1 104 ? 6.812 -0.469 -10.612 1.00 83.06 104 ALA A O 1
ATOM 833 N N . GLY A 1 105 ? 7.289 -0.844 -8.446 1.00 78.88 105 GLY A N 1
ATOM 834 C CA . GLY A 1 105 ? 8.629 -1.394 -8.657 1.00 78.88 105 GLY A CA 1
ATOM 835 C C . GLY A 1 105 ? 8.698 -2.924 -8.750 1.00 78.88 105 GLY A C 1
ATOM 836 O O . GLY A 1 105 ? 9.625 -3.447 -9.363 1.00 78.88 105 GLY A O 1
ATOM 837 N N . SER A 1 106 ? 7.746 -3.653 -8.160 1.00 77.06 106 SER A N 1
ATOM 838 C CA . SER A 1 106 ? 7.796 -5.120 -8.019 1.00 77.06 106 SER A CA 1
ATOM 839 C C . SER A 1 106 ? 6.668 -5.878 -8.720 1.00 77.06 106 SER A C 1
ATOM 841 O O . SER A 1 106 ? 6.652 -7.104 -8.659 1.00 77.06 106 SER A O 1
ATOM 843 N N . VAL A 1 107 ? 5.738 -5.186 -9.390 1.00 77.38 107 VAL A N 1
ATOM 844 C CA . VAL A 1 107 ? 4.532 -5.730 -10.057 1.00 77.38 107 VAL A CA 1
ATOM 845 C C . VAL A 1 107 ? 3.460 -6.255 -9.092 1.00 77.38 107 VAL A C 1
ATOM 847 O O . VAL A 1 107 ? 2.278 -6.190 -9.419 1.00 77.38 107 VAL A O 1
ATOM 850 N N . SER A 1 108 ? 3.832 -6.708 -7.896 1.00 84.56 108 SER A N 1
ATOM 851 C CA . SER A 1 108 ? 2.900 -7.088 -6.832 1.00 84.56 108 SER A CA 1
ATOM 852 C C . SER A 1 108 ? 3.492 -6.863 -5.440 1.00 84.56 108 SER A C 1
ATOM 854 O O . SER A 1 108 ? 4.702 -6.693 -5.277 1.00 84.56 108 SER A O 1
ATOM 856 N N . ILE A 1 109 ? 2.634 -6.876 -4.423 1.00 89.00 109 ILE A N 1
ATOM 857 C CA . ILE A 1 109 ? 3.012 -6.897 -3.013 1.00 89.00 109 ILE A CA 1
ATOM 858 C C . ILE A 1 109 ? 2.531 -8.187 -2.347 1.00 89.00 109 ILE A C 1
ATOM 860 O O . ILE A 1 109 ? 1.397 -8.616 -2.543 1.00 89.00 109 ILE A O 1
ATOM 864 N N . GLU A 1 110 ? 3.392 -8.758 -1.511 1.00 91.50 110 GLU A N 1
ATOM 865 C CA . GLU A 1 110 ? 3.106 -9.905 -0.645 1.00 91.50 110 GLU A CA 1
ATOM 866 C C . GLU A 1 110 ? 3.367 -9.518 0.817 1.00 91.50 110 GLU A C 1
ATOM 868 O O . GLU A 1 110 ? 4.027 -8.511 1.090 1.00 91.50 110 GLU A O 1
ATOM 873 N N . LEU A 1 111 ? 2.906 -10.322 1.781 1.00 90.31 111 LEU A N 1
ATOM 874 C CA . LEU A 1 111 ? 3.097 -10.026 3.212 1.00 90.31 111 LEU A CA 1
ATOM 875 C C . LEU A 1 111 ? 4.578 -9.879 3.612 1.00 90.31 111 LEU A C 1
ATOM 877 O O . LEU A 1 111 ? 4.901 -9.066 4.477 1.00 90.31 111 LEU A O 1
ATOM 881 N N . ASP A 1 112 ? 5.487 -10.587 2.941 1.00 90.19 112 ASP A N 1
ATOM 882 C CA . ASP A 1 112 ? 6.932 -10.486 3.183 1.00 90.19 112 ASP A CA 1
ATOM 883 C C . ASP A 1 112 ? 7.501 -9.097 2.844 1.00 90.19 112 ASP A C 1
ATOM 885 O O . ASP A 1 112 ? 8.542 -8.699 3.371 1.00 90.19 112 ASP A O 1
ATOM 889 N N . ALA A 1 113 ? 6.820 -8.313 1.998 1.00 89.19 113 ALA A N 1
ATOM 890 C CA . ALA A 1 113 ? 7.241 -6.951 1.681 1.00 89.19 113 ALA A CA 1
ATOM 891 C C . ALA A 1 113 ? 7.249 -6.050 2.923 1.00 89.19 113 ALA A C 1
ATOM 893 O O . ALA A 1 113 ? 8.037 -5.108 2.991 1.00 89.19 113 ALA A O 1
ATOM 894 N N . PHE A 1 114 ? 6.435 -6.360 3.937 1.00 93.19 114 PHE A N 1
ATOM 895 C CA . PHE A 1 114 ? 6.348 -5.577 5.168 1.00 93.19 114 PHE A CA 1
ATOM 896 C C . PHE A 1 114 ? 7.600 -5.684 6.058 1.00 93.19 114 PHE A C 1
ATOM 898 O O . PHE A 1 114 ? 7.771 -4.871 6.969 1.00 93.19 114 PHE A O 1
ATOM 905 N N . GLU A 1 115 ? 8.500 -6.628 5.764 1.00 90.88 115 GLU A N 1
ATOM 906 C CA . GLU A 1 115 ? 9.835 -6.742 6.368 1.00 90.88 115 GLU A CA 1
ATOM 907 C C . GLU A 1 115 ? 10.867 -5.807 5.710 1.00 90.88 115 GLU A C 1
ATOM 909 O O . GLU A 1 115 ? 11.999 -5.671 6.186 1.00 90.88 115 GLU A O 1
ATOM 914 N N . LEU A 1 116 ? 10.495 -5.127 4.622 1.00 89.19 116 LEU A N 1
ATOM 915 C CA . LEU A 1 116 ? 11.345 -4.203 3.875 1.00 89.19 116 LEU A CA 1
ATOM 916 C C . LEU A 1 116 ? 11.000 -2.742 4.190 1.00 89.19 116 LEU A C 1
ATOM 918 O O . LEU A 1 116 ? 9.918 -2.416 4.680 1.00 89.19 116 LEU A O 1
ATOM 922 N N . ALA A 1 117 ? 11.938 -1.839 3.908 1.00 89.00 117 ALA A N 1
ATOM 923 C CA . ALA A 1 117 ? 11.675 -0.406 3.981 1.00 89.00 117 ALA A CA 1
ATOM 924 C C . ALA A 1 117 ? 10.720 0.027 2.843 1.00 89.00 117 ALA A C 1
ATOM 926 O O . ALA A 1 117 ? 10.831 -0.518 1.743 1.00 89.00 117 ALA A O 1
ATOM 927 N N . PRO A 1 118 ? 9.824 1.008 3.077 1.00 93.31 118 PRO A N 1
ATOM 928 C CA . PRO A 1 118 ? 9.667 1.776 4.318 1.00 93.31 118 PRO A CA 1
ATOM 929 C C . PRO A 1 118 ? 8.787 1.090 5.382 1.00 93.31 118 PRO A C 1
ATOM 931 O O . PRO A 1 118 ? 8.683 1.589 6.500 1.00 93.31 118 PRO A O 1
ATOM 934 N N . PHE A 1 119 ? 8.153 -0.045 5.080 1.00 95.06 119 PHE A N 1
ATOM 935 C CA . PHE A 1 119 ? 7.175 -0.679 5.970 1.00 95.06 119 PHE A CA 1
ATOM 936 C C . PHE A 1 119 ? 7.758 -1.080 7.326 1.00 95.06 119 PHE A C 1
ATOM 938 O O . PHE A 1 119 ? 7.180 -0.739 8.359 1.00 95.06 119 PHE A O 1
ATOM 945 N N . ASN A 1 120 ? 8.922 -1.734 7.352 1.00 94.19 120 ASN A N 1
ATOM 946 C CA . ASN A 1 120 ? 9.559 -2.168 8.599 1.00 94.19 120 ASN A CA 1
ATOM 947 C C . ASN A 1 120 ? 9.922 -0.989 9.527 1.00 94.19 120 ASN A C 1
ATOM 949 O O . ASN A 1 120 ? 9.784 -1.093 10.745 1.00 94.19 120 ASN A O 1
ATOM 953 N N . GLN A 1 121 ? 10.270 0.171 8.964 1.00 95.69 121 GLN A N 1
ATOM 954 C CA . GLN A 1 121 ? 10.534 1.413 9.700 1.00 95.69 121 GLN A CA 1
ATOM 955 C C . GLN A 1 121 ? 9.254 2.014 10.293 1.00 95.69 121 GLN A C 1
ATOM 957 O O . GLN A 1 121 ? 9.303 2.715 11.301 1.00 95.69 121 GLN A O 1
ATOM 962 N N . LYS A 1 122 ? 8.098 1.702 9.704 1.00 96.31 122 LYS A N 1
ATOM 963 C CA . LYS A 1 122 ? 6.769 2.115 10.172 1.00 96.31 122 LYS A CA 1
ATOM 964 C C . LYS A 1 122 ? 6.120 1.070 11.092 1.00 96.31 122 LYS A C 1
ATOM 966 O O . LYS A 1 122 ? 4.943 1.194 11.413 1.00 96.31 122 LYS A O 1
ATOM 971 N N . GLY A 1 123 ? 6.860 0.050 11.538 1.00 94.81 123 GLY A N 1
ATOM 972 C CA . GLY A 1 123 ? 6.360 -1.018 12.417 1.00 94.81 123 GLY A CA 1
ATOM 973 C C . GLY A 1 123 ? 5.881 -2.282 11.693 1.00 94.81 123 GLY A C 1
ATOM 974 O O . GLY A 1 123 ? 5.269 -3.147 12.323 1.00 94.81 123 GLY A O 1
ATOM 975 N N . GLY A 1 124 ? 6.158 -2.389 10.391 1.00 96.50 124 GLY A N 1
ATOM 976 C CA . GLY A 1 124 ? 6.026 -3.602 9.588 1.00 96.50 124 GLY A CA 1
ATOM 977 C C . GLY A 1 124 ? 4.615 -4.178 9.544 1.00 96.50 124 GLY A C 1
ATOM 978 O O . GLY A 1 124 ? 3.613 -3.465 9.667 1.00 96.50 124 GLY A O 1
ATOM 979 N N . LEU A 1 125 ? 4.542 -5.500 9.394 1.00 95.31 125 LEU A N 1
ATOM 980 C CA . LEU A 1 125 ? 3.284 -6.225 9.231 1.00 95.31 125 LEU A CA 1
ATOM 981 C C . LEU A 1 125 ? 2.348 -6.036 10.436 1.00 95.31 125 LEU A C 1
ATOM 983 O O . LEU A 1 125 ? 1.138 -5.880 10.284 1.00 95.31 125 LEU A O 1
ATOM 987 N N . ALA A 1 126 ? 2.912 -5.961 11.644 1.00 95.81 126 ALA A N 1
ATOM 988 C CA . ALA A 1 126 ? 2.142 -5.724 12.860 1.00 95.81 126 ALA A CA 1
ATOM 989 C C . ALA A 1 126 ? 1.438 -4.355 12.851 1.00 95.81 126 ALA A C 1
ATOM 991 O O . ALA A 1 126 ? 0.287 -4.261 13.282 1.00 95.81 126 ALA A O 1
ATOM 992 N N . ARG A 1 127 ? 2.090 -3.286 12.363 1.00 97.69 127 ARG A N 1
ATOM 993 C CA . ARG A 1 127 ? 1.427 -1.978 12.217 1.00 97.69 127 ARG A CA 1
ATOM 994 C C . ARG A 1 127 ? 0.354 -2.025 11.136 1.00 97.69 127 ARG A C 1
ATOM 996 O O . ARG A 1 127 ? -0.727 -1.491 11.368 1.00 97.69 127 ARG A O 1
ATOM 1003 N N . ALA A 1 128 ? 0.616 -2.693 10.016 1.00 96.38 128 ALA A N 1
ATOM 1004 C CA . ALA A 1 128 ? -0.359 -2.850 8.942 1.00 96.38 128 ALA A CA 1
ATOM 1005 C C . ALA A 1 128 ? -1.652 -3.523 9.434 1.00 96.38 128 ALA A C 1
ATOM 1007 O O . ALA A 1 128 ? -2.737 -2.986 9.220 1.00 96.38 128 ALA A O 1
ATOM 1008 N N . TYR A 1 129 ? -1.550 -4.616 10.198 1.00 97.19 129 TYR A N 1
ATOM 1009 C CA . TYR A 1 129 ? -2.720 -5.260 10.809 1.00 97.19 129 TYR A CA 1
ATOM 1010 C C . TYR A 1 129 ? -3.435 -4.372 11.833 1.00 97.19 129 TYR A C 1
ATOM 1012 O O . TYR A 1 129 ? -4.656 -4.408 11.916 1.00 97.19 129 TYR 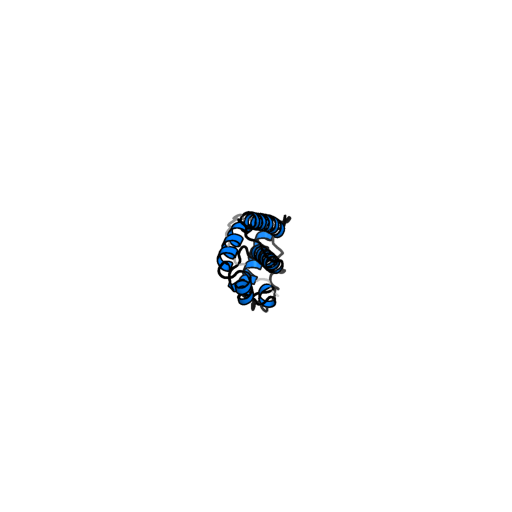A O 1
ATOM 1020 N N . ARG A 1 130 ? -2.725 -3.531 12.595 1.00 97.06 130 ARG A N 1
ATOM 1021 C CA . ARG A 1 130 ? -3.391 -2.564 13.491 1.00 97.06 130 ARG A CA 1
ATOM 1022 C C . ARG A 1 130 ? -4.163 -1.490 12.727 1.00 97.06 130 ARG A C 1
ATOM 1024 O O . ARG A 1 130 ? -5.164 -1.002 13.237 1.00 97.06 130 ARG A O 1
ATOM 1031 N N . LEU A 1 131 ? -3.680 -1.098 11.549 1.00 97.31 131 LEU A N 1
ATOM 1032 C CA . LEU A 1 131 ? -4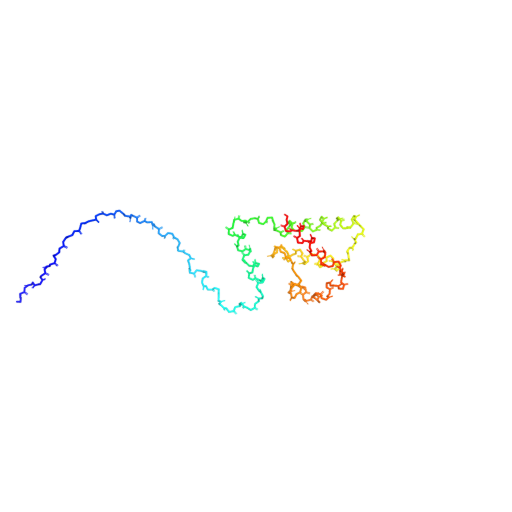.305 -0.060 10.733 1.00 97.31 131 LEU A CA 1
ATOM 1033 C C . LEU A 1 131 ? -5.482 -0.587 9.920 1.00 97.31 131 LEU A C 1
ATOM 1035 O O . LEU A 1 131 ? -6.501 0.090 9.835 1.00 97.31 131 LEU A O 1
ATOM 1039 N N . PHE A 1 132 ? -5.348 -1.761 9.311 1.00 95.69 132 PHE A N 1
ATOM 1040 C CA . PHE A 1 132 ? -6.325 -2.285 8.353 1.00 95.69 132 PHE A CA 1
ATOM 1041 C C . PHE A 1 132 ? -7.122 -3.483 8.885 1.00 95.69 132 PHE A C 1
ATOM 1043 O O . PHE A 1 132 ? -8.132 -3.858 8.291 1.00 95.69 132 PHE A O 1
ATOM 1050 N N . GLY A 1 133 ? -6.715 -4.064 10.016 1.00 95.00 133 GLY A N 1
ATOM 1051 C CA . GLY A 1 133 ? -7.377 -5.215 10.621 1.00 95.00 133 GLY A CA 1
ATOM 1052 C C . GLY A 1 133 ? -7.411 -6.421 9.686 1.00 95.00 133 GLY A C 1
ATOM 1053 O O . GLY A 1 133 ? -6.489 -6.659 8.906 1.00 95.00 133 GLY A O 1
ATOM 1054 N N . GLU A 1 134 ? -8.518 -7.155 9.744 1.00 92.81 134 GLU A N 1
ATOM 1055 C CA . GLU A 1 134 ? -8.784 -8.320 8.891 1.00 92.81 134 GLU A CA 1
ATOM 1056 C C . GLU A 1 134 ? -8.925 -7.956 7.404 1.00 92.81 134 GLU A C 1
ATOM 1058 O O . GLU A 1 134 ? -8.782 -8.819 6.544 1.00 92.81 134 GLU A O 1
ATOM 1063 N N . ALA A 1 135 ? -9.152 -6.677 7.079 1.00 92.75 135 ALA A N 1
ATOM 1064 C CA . ALA A 1 135 ? -9.269 -6.225 5.696 1.00 92.75 135 ALA A CA 1
ATOM 1065 C C . ALA A 1 135 ? -7.913 -6.081 4.986 1.00 92.75 135 ALA A C 1
ATOM 1067 O O . ALA A 1 135 ? -7.905 -5.829 3.783 1.00 92.75 135 ALA A O 1
ATOM 1068 N N . LEU A 1 136 ? -6.781 -6.214 5.695 1.00 94.75 136 LEU A N 1
ATOM 1069 C CA . LEU A 1 136 ? -5.451 -6.014 5.115 1.00 94.75 136 LEU A CA 1
ATOM 1070 C C . LEU A 1 136 ? -5.236 -6.882 3.871 1.00 94.75 136 LEU A C 1
ATOM 1072 O O . LEU A 1 136 ? -4.911 -6.350 2.818 1.00 94.75 136 LEU A O 1
ATOM 1076 N N . THR A 1 137 ? -5.454 -8.192 3.974 1.00 92.75 137 THR A N 1
ATOM 1077 C CA . THR A 1 137 ? -5.238 -9.133 2.863 1.00 92.75 137 THR A CA 1
ATOM 1078 C C . THR A 1 137 ? -6.129 -8.808 1.668 1.00 92.75 137 THR A C 1
ATOM 1080 O O . THR A 1 137 ? -5.632 -8.676 0.556 1.00 92.75 137 THR A O 1
ATOM 1083 N N . GLN A 1 138 ? -7.415 -8.540 1.909 1.00 93.75 138 GLN A N 1
ATOM 1084 C CA . GLN A 1 138 ? -8.354 -8.136 0.861 1.00 93.75 138 GLN A CA 1
ATOM 1085 C C . GLN A 1 138 ? -7.930 -6.833 0.165 1.00 93.75 138 GLN A C 1
ATOM 1087 O O . GLN A 1 138 ? -8.122 -6.683 -1.041 1.00 93.75 138 GLN A O 1
ATOM 1092 N N . ILE A 1 139 ? -7.371 -5.877 0.913 1.00 95.81 139 ILE A N 1
ATOM 1093 C CA . ILE A 1 139 ? -6.840 -4.635 0.345 1.00 95.81 139 ILE A CA 1
ATOM 1094 C C . ILE A 1 139 ? -5.629 -4.937 -0.540 1.00 95.81 139 ILE A C 1
ATOM 1096 O O . ILE A 1 139 ? -5.573 -4.421 -1.652 1.00 95.81 139 ILE A O 1
ATOM 1100 N N . LEU A 1 140 ? -4.690 -5.779 -0.096 1.00 93.19 140 LEU A N 1
ATOM 1101 C CA . LEU A 1 140 ? -3.521 -6.143 -0.906 1.00 93.19 140 LEU A CA 1
ATOM 1102 C C . LEU A 1 140 ? -3.930 -6.845 -2.205 1.00 93.19 140 LEU A C 1
ATOM 1104 O O . LEU A 1 140 ? -3.457 -6.451 -3.267 1.00 93.19 140 LEU A O 1
ATOM 1108 N N . ASP A 1 141 ? -4.864 -7.794 -2.143 1.00 92.19 141 ASP A N 1
ATOM 1109 C CA . ASP A 1 141 ? -5.389 -8.484 -3.327 1.00 92.19 141 ASP A CA 1
ATOM 1110 C C . ASP A 1 141 ? -6.048 -7.501 -4.303 1.00 92.19 141 ASP A C 1
ATOM 1112 O O . ASP A 1 141 ? -5.779 -7.516 -5.508 1.00 92.19 141 ASP A O 1
ATOM 1116 N N . ALA A 1 142 ? -6.882 -6.596 -3.780 1.00 92.69 142 ALA A N 1
ATOM 1117 C CA . ALA A 1 142 ? -7.547 -5.582 -4.586 1.00 92.69 142 ALA A CA 1
ATOM 1118 C C . ALA A 1 142 ? -6.544 -4.627 -5.250 1.00 92.69 142 ALA A C 1
ATOM 1120 O O . ALA A 1 142 ? -6.719 -4.284 -6.419 1.00 92.69 142 ALA A O 1
ATOM 1121 N N . LEU A 1 143 ? -5.496 -4.206 -4.537 1.00 93.62 143 LEU A N 1
ATOM 1122 C CA . LEU A 1 143 ? -4.472 -3.311 -5.075 1.00 93.62 143 LEU A CA 1
ATOM 1123 C C . LEU A 1 143 ? -3.561 -4.018 -6.080 1.00 93.62 143 LEU A C 1
ATOM 1125 O O . LEU A 1 143 ? -3.286 -3.444 -7.129 1.00 93.62 143 LEU A O 1
ATOM 1129 N N . ASN A 1 144 ? -3.155 -5.262 -5.826 1.00 88.56 144 ASN A N 1
ATOM 1130 C CA . ASN A 1 144 ? -2.409 -6.065 -6.796 1.00 88.56 144 ASN A CA 1
ATOM 1131 C C . ASN A 1 144 ? -3.178 -6.179 -8.118 1.00 88.56 144 ASN A C 1
ATOM 1133 O O . ASN A 1 144 ? -2.611 -5.938 -9.180 1.00 88.56 144 ASN A O 1
ATOM 1137 N N . LEU A 1 145 ? -4.484 -6.459 -8.059 1.00 89.50 145 LEU A N 1
ATOM 1138 C CA . LEU A 1 145 ? -5.327 -6.532 -9.253 1.00 89.50 145 LEU A CA 1
ATOM 1139 C C . LEU A 1 145 ? -5.501 -5.168 -9.936 1.00 89.50 145 LEU A C 1
ATOM 1141 O O . LEU A 1 145 ? -5.361 -5.063 -11.151 1.00 89.50 145 LEU A O 1
ATOM 1145 N N . THR A 1 146 ? -5.819 -4.128 -9.163 1.00 88.50 146 THR A N 1
ATOM 1146 C CA . THR A 1 146 ? -6.205 -2.814 -9.705 1.00 88.50 146 THR A CA 1
ATOM 1147 C C . THR A 1 146 ? -5.016 -2.037 -10.253 1.00 88.50 146 THR A C 1
ATOM 1149 O O . THR A 1 146 ? -5.163 -1.288 -11.213 1.00 88.50 146 THR A O 1
ATOM 1152 N N . LEU A 1 147 ? -3.844 -2.158 -9.625 1.00 84.38 147 LEU A N 1
ATOM 1153 C CA . LEU A 1 147 ? -2.677 -1.355 -9.979 1.00 84.38 147 LEU A CA 1
ATOM 1154 C C . LEU A 1 147 ? -1.824 -2.027 -11.060 1.00 84.38 147 LEU A C 1
ATOM 1156 O O . LEU A 1 147 ? -1.292 -1.316 -11.914 1.00 84.38 147 LEU A O 1
ATOM 1160 N N . ALA A 1 148 ? -1.721 -3.362 -11.061 1.00 72.19 148 ALA A N 1
ATOM 1161 C CA . ALA A 1 148 ? -0.887 -4.094 -12.016 1.00 72.19 148 ALA A CA 1
ATOM 1162 C C . ALA A 1 148 ? -1.550 -4.323 -13.388 1.00 72.19 148 ALA A C 1
ATOM 1164 O O . ALA A 1 148 ? -0.830 -4.395 -14.385 1.00 72.19 148 ALA A O 1
ATOM 1165 N N . GLY A 1 149 ? -2.885 -4.430 -13.451 1.00 60.34 149 GLY A N 1
ATOM 1166 C CA . GLY A 1 149 ? -3.656 -4.642 -14.689 1.00 60.34 149 GLY A CA 1
ATOM 1167 C C . GLY A 1 149 ? -4.065 -3.340 -15.340 1.00 60.34 149 GLY A C 1
ATOM 1168 O O . GLY A 1 149 ? -3.571 -3.008 -16.439 1.00 60.34 149 GLY A O 1
#

pLDDT: mean 70.48, std 24.46, range [33.16, 97.94]

InterPro domains:
  IPR013670 EcoEI R protein C-terminal domain [PF08463] (28-145)

Secondary structure (DSSP, 8-state):
---------------------------TTSSTTS-TT---S-HHHHHHHHHHHHHHHTT------HHHHHHHHHHHHHHHHHHTT----HHHHHHHHHHHHHHHHHSS--GGGGGSTTTGGGTHHHHHHHHHGGGHHHHHHHHHHHHH-

Radius of gyration: 29.35 Å; chains: 1; bounding box: 98×43×67 Å

Foldseek 3Di:
DDDDDDDDDDDDDDDDDDDDPDDDDPPPPVPPPPDPPPPPDDVLVVQLVVVVVVCVVVVCPDPCQLLVLLVVLLVVVQVVCVVVVDDADPVRVVVSSVLSVSCSRRLADDLVCQVDPPNVVVVGSVVLCVRQPPCSVVSRVVSSVRSND

Organism: NCBI:txid2605255

Sequence (149 aa):
MRIRRKGSGHKVSGESQEGLIEAGYSDEQAYRQLDRSRVRGSGQRALADIVSLVRYAMGEEELVPFNARANERLETWMAAQEAGGRTFTAEQRRWLEDIRDHIAGSVSIELDAFELAPFNQKGGLARAYRLFGEALTQILDALNLTLAG